Protein AF-A0A7V9IAP9-F1 (afdb_monomer_lite)

Sequence (80 aa):
MPEQRTEGTKIDLERLEKHARSLYLHRFVEAIQQARGEHGRYLTLRAGDELAIRAAADGSDEWLERILVLDEGPSTERTG

Radius of gyration: 15.37 Å; chains: 1; bounding box: 42×38×32 Å

pLDDT: mean 81.58, std 17.95, range [39.59, 96.69]

Structure (mmCIF, N/CA/C/O backbone):
data_AF-A0A7V9IAP9-F1
#
_entry.id   AF-A0A7V9IAP9-F1
#
loop_
_atom_site.group_PDB
_atom_site.id
_atom_site.type_symbol
_atom_site.label_atom_id
_atom_site.label_alt_id
_atom_site.label_comp_id
_atom_site.label_asym_id
_atom_site.label_entity_id
_atom_site.label_seq_id
_atom_site.pdbx_PDB_ins_code
_atom_site.Cartn_x
_atom_site.Cartn_y
_atom_site.Cartn_z
_atom_site.occupancy
_atom_site.B_iso_or_equiv
_atom_site.auth_seq_id
_atom_site.auth_comp_id
_atom_site.auth_asym_id
_atom_site.auth_atom_id
_atom_site.pdbx_PDB_model_num
ATOM 1 N N . MET A 1 1 ? 6.668 25.062 -19.433 1.00 39.59 1 MET A N 1
ATOM 2 C CA . MET A 1 1 ? 6.454 23.602 -19.392 1.00 39.59 1 MET A CA 1
ATOM 3 C C . MET A 1 1 ? 5.544 23.341 -18.210 1.00 39.59 1 MET A C 1
ATOM 5 O O . MET A 1 1 ? 5.919 23.786 -17.133 1.00 39.59 1 MET A O 1
ATOM 9 N N . PRO A 1 2 ? 4.337 22.780 -18.377 1.00 40.31 2 PRO A N 1
ATOM 10 C CA . PRO A 1 2 ? 3.504 22.480 -17.222 1.00 40.31 2 PRO A CA 1
ATOM 11 C C . PRO A 1 2 ? 4.229 21.410 -16.404 1.00 40.31 2 PRO A C 1
ATOM 13 O O . PRO A 1 2 ? 4.526 20.335 -16.920 1.00 40.31 2 PRO A O 1
ATOM 16 N N . GLU A 1 3 ? 4.579 21.742 -15.163 1.00 44.16 3 GLU A N 1
ATOM 17 C CA . GLU A 1 3 ? 5.027 20.770 -14.173 1.00 44.16 3 GLU A CA 1
ATOM 18 C C . GLU A 1 3 ? 3.880 19.776 -14.014 1.00 44.16 3 GLU A C 1
ATOM 20 O O . GLU A 1 3 ? 2.853 20.086 -13.407 1.00 44.16 3 GLU A O 1
ATOM 25 N N . GLN A 1 4 ? 4.006 18.609 -14.650 1.00 45.72 4 GLN A N 1
ATOM 26 C CA . GLN A 1 4 ? 3.161 17.471 -14.340 1.00 45.72 4 GLN A CA 1
ATOM 27 C C . GLN A 1 4 ? 3.376 17.223 -12.852 1.00 45.72 4 GLN A C 1
ATOM 29 O O . GLN A 1 4 ? 4.408 16.693 -12.448 1.00 45.72 4 GLN A O 1
ATOM 34 N N . ARG A 1 5 ? 2.436 17.692 -12.027 1.00 47.50 5 ARG A N 1
ATOM 35 C CA . ARG A 1 5 ? 2.284 17.212 -10.663 1.00 47.50 5 ARG A CA 1
ATOM 36 C C . ARG A 1 5 ? 2.094 15.717 -10.823 1.00 47.50 5 ARG A C 1
ATOM 38 O O . ARG A 1 5 ? 1.009 15.276 -11.184 1.00 47.50 5 ARG A O 1
ATOM 45 N N . THR A 1 6 ? 3.168 14.957 -10.665 1.00 50.59 6 THR A N 1
ATOM 46 C CA . THR A 1 6 ? 3.086 13.514 -10.526 1.00 50.59 6 THR A CA 1
ATOM 47 C C . THR A 1 6 ? 2.396 13.312 -9.188 1.00 50.59 6 THR A C 1
ATOM 49 O O . THR A 1 6 ? 3.041 13.260 -8.141 1.00 50.59 6 THR A O 1
ATOM 52 N N . GLU A 1 7 ? 1.064 13.364 -9.195 1.00 64.69 7 GLU A N 1
ATOM 53 C CA . GLU A 1 7 ? 0.266 12.885 -8.082 1.00 64.69 7 GLU A CA 1
ATOM 54 C C . GLU A 1 7 ? 0.710 11.445 -7.883 1.00 64.69 7 GLU A C 1
ATOM 56 O O . GLU A 1 7 ? 0.564 10.603 -8.766 1.00 64.69 7 GLU A O 1
ATOM 61 N N . GLY A 1 8 ? 1.435 11.223 -6.789 1.00 70.69 8 GLY A N 1
ATOM 62 C CA . GLY A 1 8 ? 2.014 9.927 -6.504 1.00 70.69 8 GLY A CA 1
ATOM 63 C C . GLY A 1 8 ? 0.925 8.862 -6.451 1.00 70.69 8 GLY A C 1
ATOM 64 O O . GLY A 1 8 ? -0.220 9.134 -6.079 1.00 70.69 8 GLY A O 1
ATOM 65 N N . THR A 1 9 ? 1.285 7.642 -6.814 1.00 86.19 9 THR A N 1
ATOM 66 C CA . THR A 1 9 ? 0.331 6.544 -6.873 1.00 86.19 9 THR A CA 1
ATOM 67 C C . THR A 1 9 ? -0.132 6.175 -5.465 1.00 86.19 9 THR A C 1
ATOM 69 O O . THR A 1 9 ? 0.680 5.949 -4.566 1.00 86.19 9 THR A O 1
ATOM 72 N N . LYS A 1 10 ? -1.447 6.122 -5.246 1.00 90.88 10 LYS A N 1
ATOM 73 C CA . LYS A 1 10 ? -2.016 5.758 -3.944 1.00 90.88 10 LYS A CA 1
ATOM 74 C C . LYS A 1 10 ? -2.112 4.245 -3.791 1.00 90.88 10 LYS A C 1
ATOM 76 O O . LYS A 1 10 ? -2.607 3.556 -4.680 1.00 90.88 10 LYS A O 1
ATOM 81 N N . ILE A 1 11 ? -1.722 3.749 -2.623 1.00 91.69 11 ILE A N 1
ATOM 82 C CA . ILE A 1 11 ? -1.882 2.349 -2.224 1.00 91.69 11 ILE A CA 1
ATOM 83 C C . ILE A 1 11 ? -2.848 2.215 -1.044 1.00 91.69 11 ILE A C 1
ATOM 85 O O . ILE A 1 11 ? -2.877 3.060 -0.147 1.00 91.69 11 ILE A O 1
ATOM 89 N N . ASP A 1 12 ? -3.635 1.139 -1.036 1.00 94.69 12 ASP A N 1
ATOM 90 C C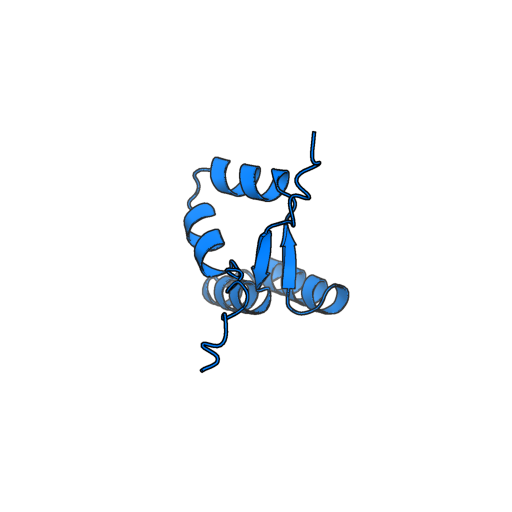A . ASP A 1 12 ? -4.545 0.771 0.052 1.00 94.69 12 ASP A CA 1
ATOM 91 C C . ASP A 1 12 ? -3.808 -0.086 1.093 1.00 94.69 12 ASP A C 1
ATOM 93 O O . ASP A 1 12 ? -3.585 -1.289 0.904 1.00 94.69 12 ASP A O 1
ATOM 97 N N . LEU A 1 13 ? -3.450 0.531 2.223 1.00 95.00 13 LEU A N 1
ATOM 98 C CA . LEU A 1 13 ? -2.731 -0.140 3.305 1.00 95.00 13 LEU A CA 1
ATOM 99 C C . LEU A 1 13 ? -3.566 -1.244 3.966 1.00 95.00 13 LEU A C 1
ATOM 101 O O . LEU A 1 13 ? -3.003 -2.170 4.543 1.00 95.00 13 LEU A O 1
ATOM 105 N N . GLU A 1 14 ? -4.899 -1.198 3.876 1.00 95.19 14 GLU A N 1
ATOM 106 C CA . GLU A 1 14 ? -5.748 -2.276 4.390 1.00 95.19 14 GLU A CA 1
ATOM 107 C C . GLU A 1 14 ? -5.626 -3.540 3.525 1.00 95.19 14 GLU A C 1
ATOM 109 O O . GLU A 1 14 ? -5.552 -4.655 4.051 1.00 95.19 14 GLU A O 1
ATOM 114 N N . ARG A 1 15 ? -5.571 -3.383 2.195 1.00 94.69 15 ARG A N 1
ATOM 115 C CA . ARG A 1 15 ? -5.331 -4.507 1.271 1.00 94.69 15 ARG A CA 1
ATOM 116 C C . ARG A 1 15 ? -3.928 -5.072 1.459 1.00 94.69 15 ARG A C 1
ATOM 118 O O . ARG A 1 15 ? -3.775 -6.293 1.523 1.00 94.69 15 ARG A O 1
ATOM 125 N N . LEU A 1 16 ? -2.938 -4.193 1.618 1.00 94.00 16 LEU A N 1
ATOM 126 C CA . LEU A 1 16 ? -1.561 -4.585 1.901 1.00 94.00 16 LEU A CA 1
ATOM 127 C C . LEU A 1 16 ? -1.453 -5.366 3.222 1.00 94.00 16 LEU A C 1
ATOM 129 O O . LEU A 1 16 ? -0.828 -6.424 3.256 1.00 94.00 16 LEU A O 1
ATOM 133 N N . GLU A 1 17 ? -2.129 -4.918 4.286 1.00 95.31 17 GLU A N 1
ATOM 134 C CA . GLU A 1 17 ? -2.162 -5.622 5.575 1.00 95.31 17 GLU A CA 1
ATOM 135 C C . GLU A 1 17 ? -2.777 -7.023 5.449 1.00 95.31 17 GLU A C 1
ATOM 137 O O . GLU A 1 17 ? -2.205 -7.997 5.942 1.00 95.31 17 GLU A O 1
ATOM 142 N N . LYS A 1 18 ? -3.927 -7.152 4.770 1.00 94.75 18 LYS A N 1
ATOM 143 C CA . LYS A 1 18 ? -4.586 -8.453 4.550 1.00 94.75 18 LYS A CA 1
ATOM 144 C C . LYS A 1 18 ? -3.665 -9.428 3.826 1.00 94.75 18 LYS A C 1
ATOM 146 O O . LYS A 1 18 ? -3.582 -10.596 4.209 1.00 94.75 18 LYS A O 1
ATOM 151 N N . HIS A 1 19 ? -2.950 -8.944 2.816 1.00 91.12 19 HIS A N 1
ATOM 152 C CA . HIS A 1 19 ? -2.012 -9.775 2.085 1.00 91.12 19 HIS A CA 1
ATOM 153 C C . HIS A 1 19 ? -0.804 -10.173 2.947 1.00 91.12 19 HIS A C 1
ATOM 155 O O . HIS A 1 19 ? -0.502 -11.361 3.062 1.00 91.12 19 HIS A O 1
ATOM 161 N N . ALA A 1 20 ? -0.186 -9.226 3.653 1.00 92.88 20 ALA A N 1
ATOM 162 C CA . ALA A 1 20 ? 0.921 -9.507 4.567 1.00 92.88 20 ALA A CA 1
ATOM 163 C C . ALA A 1 20 ? 0.546 -10.534 5.654 1.00 92.88 20 ALA A C 1
ATOM 165 O O . ALA A 1 20 ? 1.342 -11.417 5.982 1.00 92.88 20 ALA A O 1
ATOM 166 N N . ARG A 1 21 ? -0.693 -10.477 6.165 1.00 94.62 21 ARG A N 1
ATOM 167 C CA . ARG A 1 21 ? -1.241 -11.483 7.090 1.00 94.62 21 ARG A CA 1
ATOM 168 C C . ARG A 1 21 ? -1.341 -12.868 6.456 1.00 94.62 21 ARG A C 1
ATOM 170 O O . ARG A 1 21 ? -0.995 -13.840 7.118 1.00 94.62 21 ARG A O 1
ATOM 177 N N . SER A 1 22 ? -1.777 -12.963 5.197 1.00 93.12 22 SER A N 1
ATOM 178 C CA . SER A 1 22 ? -1.870 -14.246 4.478 1.00 93.12 22 SER A CA 1
ATOM 179 C C . SER A 1 22 ? -0.512 -14.926 4.270 1.00 93.12 22 SER A C 1
ATOM 181 O O . SER A 1 22 ? -0.445 -16.147 4.181 1.00 93.12 22 SER A O 1
ATOM 183 N N . LEU A 1 23 ? 0.566 -14.137 4.253 1.00 90.81 23 LEU A N 1
ATOM 184 C CA . LEU A 1 23 ? 1.947 -14.605 4.142 1.00 90.81 23 LEU A CA 1
ATOM 185 C C . LEU A 1 23 ? 2.638 -14.802 5.504 1.00 90.81 23 LEU A C 1
ATOM 187 O O . LEU A 1 23 ? 3.831 -15.090 5.544 1.00 90.81 23 LEU A O 1
ATOM 191 N N . TYR A 1 24 ? 1.922 -14.629 6.621 1.00 92.12 24 TYR A N 1
ATOM 192 C CA . TYR A 1 24 ? 2.471 -14.708 7.982 1.00 92.12 24 TYR A CA 1
ATOM 193 C C . TYR A 1 24 ? 3.643 -13.733 8.252 1.00 92.12 24 TYR A C 1
ATOM 195 O O . TYR A 1 24 ? 4.501 -13.979 9.101 1.00 92.12 24 TYR A O 1
ATOM 203 N N . LEU A 1 25 ? 3.674 -12.577 7.574 1.00 91.88 25 LEU A N 1
ATOM 204 C CA . LEU A 1 25 ? 4.726 -11.560 7.717 1.00 91.88 25 LEU A CA 1
ATOM 205 C C . LEU A 1 25 ? 4.476 -10.645 8.929 1.00 91.88 25 LEU A C 1
ATOM 207 O O . LEU A 1 25 ? 4.198 -9.456 8.785 1.00 91.88 25 LEU A O 1
ATOM 211 N N . HIS A 1 26 ? 4.567 -11.187 10.144 1.00 92.69 26 HIS A N 1
ATOM 212 C CA . HIS A 1 26 ? 4.151 -10.499 11.378 1.00 92.69 26 HIS A CA 1
ATOM 213 C C . HIS A 1 26 ? 4.783 -9.113 11.589 1.00 92.69 26 HIS A C 1
ATOM 215 O O . HIS A 1 26 ? 4.069 -8.156 11.874 1.00 92.69 26 HIS A O 1
ATOM 221 N N . ARG A 1 27 ? 6.100 -8.974 11.383 1.00 95.06 27 ARG A N 1
ATOM 222 C CA . ARG A 1 27 ? 6.794 -7.678 11.519 1.00 95.06 27 ARG A CA 1
ATOM 223 C C . ARG A 1 27 ? 6.373 -6.665 10.463 1.00 95.06 27 ARG A C 1
ATOM 225 O O . ARG A 1 27 ? 6.289 -5.475 10.743 1.00 95.06 27 ARG A O 1
ATOM 232 N N . PHE A 1 28 ? 6.076 -7.138 9.258 1.00 93.94 28 PHE A N 1
ATOM 233 C CA . PHE A 1 28 ? 5.599 -6.273 8.190 1.00 93.94 28 PHE A CA 1
ATOM 234 C C . PHE A 1 28 ? 4.164 -5.808 8.457 1.00 93.94 28 PHE A C 1
ATOM 236 O O . PHE A 1 28 ? 3.852 -4.639 8.263 1.00 93.94 28 PHE A O 1
ATOM 243 N N . VAL A 1 29 ? 3.312 -6.686 8.999 1.00 96.00 29 VAL A N 1
ATOM 244 C CA . VAL A 1 29 ? 1.965 -6.321 9.461 1.00 96.00 29 VAL A CA 1
ATOM 245 C C . VAL A 1 29 ? 2.024 -5.233 10.535 1.00 96.00 29 VAL A C 1
ATOM 247 O O . VAL A 1 29 ? 1.286 -4.261 10.426 1.00 96.00 29 VAL A O 1
ATOM 250 N N . GLU A 1 30 ? 2.912 -5.349 11.528 1.00 96.69 30 GLU A N 1
ATOM 251 C CA . GLU A 1 30 ? 3.108 -4.310 12.556 1.00 96.69 30 GLU A CA 1
ATOM 252 C C . GLU A 1 30 ? 3.493 -2.959 11.930 1.00 96.69 30 GLU A C 1
ATOM 254 O O . GLU A 1 30 ? 2.894 -1.935 12.258 1.00 96.69 30 GLU A O 1
ATOM 259 N N . ALA A 1 31 ? 4.424 -2.961 10.971 1.00 95.81 31 ALA A N 1
ATOM 260 C CA . ALA A 1 31 ? 4.831 -1.751 10.259 1.00 95.81 31 ALA A CA 1
ATOM 261 C C . ALA A 1 31 ? 3.674 -1.121 9.459 1.00 95.81 31 ALA A C 1
ATOM 263 O O . ALA A 1 31 ? 3.485 0.094 9.498 1.00 95.81 31 ALA A O 1
ATOM 264 N N . ILE A 1 32 ? 2.856 -1.936 8.781 1.00 94.88 32 ILE A N 1
ATOM 265 C CA . ILE A 1 32 ? 1.674 -1.452 8.051 1.00 94.88 32 ILE A CA 1
ATOM 266 C C . ILE A 1 32 ? 0.645 -0.863 9.021 1.00 94.88 32 ILE A C 1
ATOM 268 O O . ILE A 1 32 ? 0.078 0.191 8.747 1.00 94.88 32 ILE A O 1
ATOM 272 N N . GLN A 1 33 ? 0.404 -1.510 10.163 1.00 96.56 33 GLN A N 1
ATOM 273 C CA . GLN A 1 33 ? -0.526 -1.009 11.175 1.00 96.56 33 GLN A CA 1
ATOM 274 C C . GLN A 1 33 ? -0.069 0.326 11.762 1.00 96.56 33 GLN A C 1
ATOM 276 O O . GLN A 1 33 ? -0.892 1.226 11.929 1.00 96.56 33 GLN A O 1
ATOM 281 N N . GLN A 1 34 ? 1.231 0.472 12.026 1.00 96.38 34 GLN A N 1
ATOM 282 C CA . GLN A 1 34 ? 1.802 1.739 12.466 1.00 96.38 34 GLN A CA 1
ATOM 283 C C . GLN A 1 34 ? 1.623 2.823 11.394 1.00 96.38 34 GLN A C 1
ATOM 285 O O . GLN A 1 34 ? 1.056 3.875 11.685 1.00 96.38 34 GLN A O 1
ATOM 290 N N . ALA A 1 35 ? 1.995 2.538 10.142 1.00 93.00 35 ALA A N 1
ATOM 291 C CA . ALA A 1 35 ? 1.812 3.470 9.030 1.00 93.00 35 ALA A CA 1
ATOM 292 C C . ALA A 1 35 ? 0.337 3.871 8.847 1.00 93.00 35 ALA A C 1
ATOM 294 O O . ALA A 1 35 ? 0.042 5.032 8.573 1.0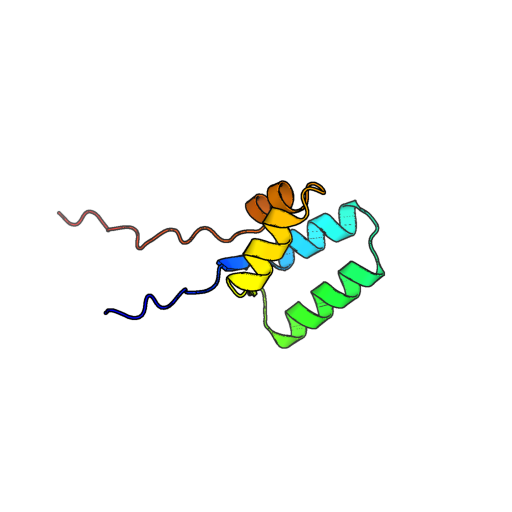0 93.00 35 ALA A O 1
ATOM 295 N N . ARG A 1 36 ? -0.608 2.944 9.061 1.00 94.56 36 ARG A N 1
ATOM 296 C CA . ARG A 1 36 ? -2.050 3.238 9.048 1.00 94.56 36 ARG A CA 1
ATOM 297 C C . ARG A 1 36 ? -2.482 4.147 10.193 1.00 94.56 36 ARG A C 1
ATOM 299 O O . ARG A 1 36 ? -3.351 4.992 9.992 1.00 94.56 36 ARG A O 1
ATOM 306 N N . GLY A 1 37 ? -1.905 3.970 11.379 1.00 94.50 37 GLY A N 1
ATOM 307 C CA . GLY A 1 37 ? -2.137 4.852 12.522 1.00 94.50 37 GLY A CA 1
ATOM 308 C C . GLY A 1 37 ? -1.649 6.282 12.273 1.00 94.50 37 GLY A C 1
ATOM 309 O O . GLY A 1 37 ? -2.292 7.227 12.720 1.00 94.50 37 GLY A O 1
ATOM 310 N N . GLU A 1 38 ? -0.555 6.437 11.525 1.00 94.56 38 GLU A N 1
ATOM 311 C CA . GLU A 1 38 ? 0.075 7.733 11.240 1.00 94.56 38 GLU A CA 1
ATOM 312 C C . GLU A 1 38 ? -0.521 8.446 10.013 1.00 94.56 38 GLU A C 1
ATOM 314 O O . GLU A 1 38 ? -0.707 9.663 10.029 1.00 94.56 38 GLU A O 1
ATOM 319 N N . HIS A 1 39 ? -0.842 7.705 8.949 1.00 90.25 39 HIS A N 1
ATOM 320 C CA . HIS A 1 39 ? -1.210 8.264 7.640 1.00 90.25 39 HIS A CA 1
ATOM 321 C C . HIS A 1 39 ? -2.646 7.945 7.201 1.00 90.25 39 HIS A C 1
ATOM 323 O O . HIS A 1 39 ? -3.121 8.467 6.192 1.00 90.25 39 HIS A O 1
ATOM 329 N N . GLY A 1 40 ? -3.368 7.114 7.954 1.00 92.69 40 GLY A N 1
ATOM 330 C CA . GLY A 1 40 ? -4.696 6.636 7.586 1.00 92.69 40 GLY A CA 1
ATOM 331 C C . GLY A 1 40 ? -4.651 5.447 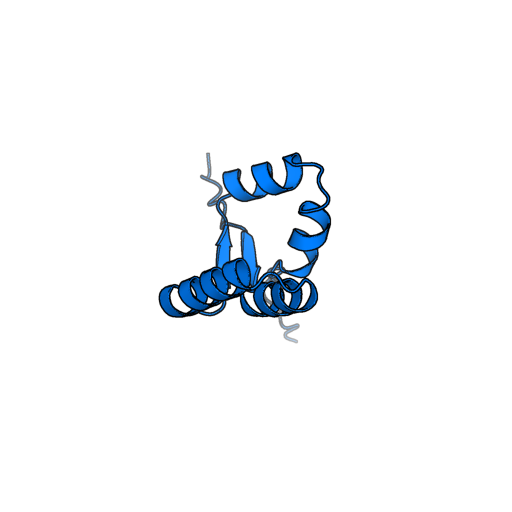6.623 1.00 92.69 40 GLY A C 1
ATOM 332 O O . GLY A 1 40 ? -3.685 4.696 6.557 1.00 92.69 40 GLY A O 1
ATOM 333 N N . ARG A 1 41 ? -5.741 5.207 5.889 1.00 93.56 41 ARG A N 1
ATOM 334 C CA . ARG A 1 41 ? -5.876 3.998 5.054 1.00 93.56 41 ARG A CA 1
ATOM 335 C C . ARG A 1 41 ? -5.016 4.016 3.788 1.00 93.56 41 ARG A C 1
ATOM 337 O O . ARG A 1 41 ? -4.643 2.950 3.304 1.00 93.56 41 ARG A O 1
ATOM 344 N N . TYR A 1 42 ? -4.738 5.195 3.249 1.00 93.31 42 TYR A N 1
ATOM 345 C CA . TYR A 1 42 ? -4.084 5.344 1.957 1.00 93.31 42 TYR A CA 1
ATOM 346 C C . TYR A 1 42 ? -2.716 5.982 2.125 1.00 93.31 42 TYR A C 1
ATOM 348 O O . TYR A 1 42 ? -2.576 6.952 2.867 1.00 93.31 42 TYR A O 1
ATOM 356 N N . LEU A 1 43 ? -1.730 5.459 1.402 1.00 91.31 43 LEU A N 1
ATOM 357 C CA . LEU A 1 43 ? -0.393 6.037 1.336 1.00 91.31 43 LEU A CA 1
ATOM 358 C C . LEU A 1 43 ? -0.082 6.426 -0.106 1.00 91.31 43 LEU A C 1
ATOM 360 O O . LEU A 1 43 ? -0.355 5.662 -1.026 1.00 91.31 43 LEU A O 1
ATOM 364 N N . THR A 1 44 ? 0.492 7.607 -0.300 1.00 90.19 44 THR A N 1
ATOM 365 C CA . THR A 1 44 ? 0.944 8.074 -1.612 1.00 90.19 44 THR A CA 1
ATOM 366 C C . THR A 1 44 ? 2.402 7.670 -1.814 1.00 90.19 44 THR A C 1
ATOM 368 O O . THR A 1 44 ? 3.280 8.159 -1.102 1.00 90.19 44 THR A O 1
ATOM 371 N N . LEU A 1 45 ? 2.667 6.800 -2.787 1.00 87.31 45 LEU A N 1
ATOM 372 C CA . LEU A 1 45 ? 4.016 6.450 -3.219 1.00 87.31 45 LEU A CA 1
ATOM 373 C C . LEU A 1 45 ? 4.597 7.555 -4.095 1.00 87.31 45 LEU A C 1
ATOM 375 O O . LEU A 1 45 ? 3.914 8.115 -4.952 1.00 87.31 45 LEU A O 1
ATOM 379 N N . ARG A 1 46 ? 5.883 7.859 -3.916 1.00 89.50 46 ARG A N 1
ATOM 380 C CA . ARG A 1 46 ? 6.590 8.738 -4.852 1.00 89.50 46 ARG A CA 1
ATOM 381 C C . ARG A 1 46 ? 6.857 7.963 -6.140 1.00 89.50 46 ARG A C 1
ATOM 383 O O . ARG A 1 46 ? 7.111 6.764 -6.099 1.00 89.50 46 ARG A O 1
ATOM 390 N N . ALA A 1 47 ? 6.901 8.663 -7.272 1.00 85.25 47 ALA A N 1
ATOM 391 C CA . ALA A 1 47 ? 7.161 8.039 -8.574 1.00 85.25 47 ALA A CA 1
ATOM 392 C C . ALA A 1 47 ? 8.477 7.230 -8.609 1.00 85.25 47 ALA A C 1
ATOM 394 O O . ALA A 1 47 ? 8.553 6.201 -9.271 1.00 85.25 47 ALA A O 1
ATOM 395 N N . GLY A 1 48 ? 9.504 7.667 -7.868 1.00 88.56 48 GLY A N 1
ATOM 396 C CA . GLY A 1 48 ? 10.762 6.926 -7.740 1.00 88.56 48 GLY A CA 1
ATOM 397 C C 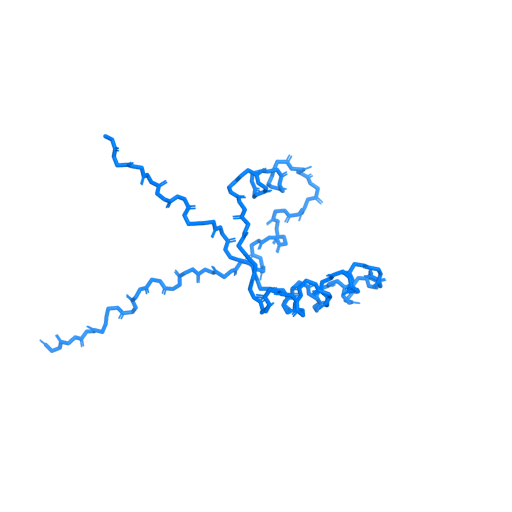. GLY A 1 48 ? 10.626 5.611 -6.965 1.00 88.56 48 GLY A C 1
ATOM 398 O O . GLY A 1 48 ? 11.242 4.623 -7.354 1.00 88.56 48 GLY A O 1
ATOM 399 N N . ASP A 1 49 ? 9.795 5.581 -5.920 1.00 88.44 49 ASP A N 1
ATOM 400 C CA . ASP A 1 49 ? 9.546 4.372 -5.125 1.00 88.44 49 ASP A CA 1
ATOM 401 C C . ASP A 1 49 ? 8.734 3.360 -5.940 1.00 88.44 49 ASP A C 1
ATOM 403 O O . ASP A 1 49 ? 9.056 2.176 -5.967 1.00 88.44 49 ASP A O 1
ATOM 407 N N . GLU A 1 50 ? 7.727 3.839 -6.676 1.00 89.06 50 GLU A N 1
ATOM 408 C CA . GLU A 1 50 ? 6.980 3.010 -7.620 1.00 89.06 50 GLU A CA 1
ATOM 409 C C . GLU A 1 50 ? 7.902 2.403 -8.684 1.00 89.06 50 GLU A C 1
ATOM 411 O O . GLU A 1 50 ? 7.855 1.198 -8.937 1.00 89.06 50 GLU A O 1
ATOM 416 N N . LEU A 1 51 ? 8.764 3.224 -9.290 1.00 89.00 51 LEU A N 1
ATOM 417 C CA . LEU A 1 51 ? 9.710 2.754 -10.295 1.00 89.00 51 LEU A CA 1
ATOM 418 C C . LEU A 1 51 ? 10.659 1.700 -9.717 1.00 89.00 51 LEU A C 1
ATOM 420 O O . LEU A 1 51 ? 10.918 0.697 -10.377 1.00 89.00 51 LEU A O 1
ATOM 424 N N . ALA A 1 52 ? 11.151 1.901 -8.493 1.00 90.00 52 ALA A N 1
ATOM 425 C CA . ALA A 1 52 ? 12.015 0.941 -7.817 1.00 90.00 52 ALA A CA 1
ATOM 426 C C . ALA A 1 52 ? 11.302 -0.399 -7.570 1.00 90.00 52 ALA A C 1
ATOM 428 O O . ALA A 1 52 ? 11.889 -1.446 -7.834 1.00 90.00 52 ALA A O 1
ATOM 429 N N . ILE A 1 53 ? 10.035 -0.372 -7.139 1.00 88.12 53 ILE A N 1
ATOM 430 C CA . ILE A 1 53 ? 9.214 -1.580 -6.951 1.00 88.12 53 ILE A CA 1
ATOM 431 C C . ILE A 1 53 ? 9.038 -2.321 -8.280 1.00 88.12 53 ILE A C 1
ATOM 433 O O . ILE A 1 53 ? 9.268 -3.525 -8.349 1.00 88.12 53 ILE A O 1
ATOM 437 N N . ARG A 1 54 ? 8.686 -1.607 -9.356 1.00 89.19 54 ARG A N 1
ATOM 438 C CA . ARG A 1 54 ? 8.504 -2.212 -10.686 1.00 89.19 54 ARG A CA 1
ATOM 439 C C . ARG A 1 54 ? 9.809 -2.764 -11.264 1.00 89.19 54 ARG A C 1
ATOM 441 O O . ARG A 1 54 ? 9.798 -3.778 -11.952 1.00 89.19 54 ARG A O 1
ATOM 448 N N . ALA A 1 55 ? 10.936 -2.114 -10.983 1.00 91.00 55 ALA A N 1
ATOM 449 C CA . ALA A 1 55 ? 12.249 -2.532 -11.463 1.00 91.00 55 ALA A CA 1
ATOM 450 C C . ALA A 1 55 ? 12.857 -3.707 -10.674 1.00 91.00 55 ALA A C 1
ATOM 452 O O . ALA A 1 55 ? 13.823 -4.301 -11.150 1.00 91.00 55 ALA A O 1
ATOM 453 N N . ALA A 1 56 ? 12.320 -4.050 -9.497 1.00 90.56 56 ALA A N 1
ATOM 454 C CA . ALA A 1 56 ? 12.858 -5.112 -8.644 1.00 90.56 56 ALA A CA 1
ATOM 455 C C . ALA A 1 56 ? 12.785 -6.510 -9.289 1.00 90.56 56 ALA A C 1
ATOM 457 O O . ALA A 1 56 ? 13.604 -7.367 -8.962 1.00 90.56 56 ALA A O 1
ATOM 458 N N . ALA A 1 57 ? 11.848 -6.723 -10.225 1.00 83.19 57 ALA A N 1
ATOM 459 C CA . ALA A 1 57 ? 11.654 -7.976 -10.967 1.00 83.19 57 ALA A CA 1
ATOM 460 C C . ALA A 1 57 ? 11.547 -9.231 -10.070 1.00 83.19 57 ALA A C 1
ATOM 462 O O . ALA A 1 57 ? 11.925 -10.333 -10.466 1.00 83.19 57 ALA A O 1
ATOM 463 N N . ASP A 1 58 ? 11.016 -9.058 -8.860 1.00 87.44 58 ASP A N 1
ATOM 464 C CA . ASP A 1 58 ? 10.830 -10.092 -7.838 1.00 87.44 58 ASP A CA 1
ATOM 465 C C . ASP A 1 58 ? 9.348 -10.474 -7.638 1.00 87.44 58 ASP A C 1
ATOM 467 O O . ASP A 1 58 ? 9.010 -11.213 -6.713 1.00 87.44 58 ASP A O 1
ATOM 471 N N . GLY A 1 59 ? 8.465 -9.979 -8.514 1.00 85.38 59 GLY A N 1
ATOM 472 C CA . GLY A 1 59 ? 7.011 -10.150 -8.445 1.00 85.38 59 GLY A CA 1
ATOM 473 C C . GLY A 1 59 ? 6.289 -9.093 -7.601 1.00 85.38 59 GLY A C 1
ATOM 474 O O . GLY A 1 59 ? 5.069 -9.165 -7.441 1.00 85.38 59 GLY A O 1
ATOM 475 N N . SER A 1 60 ? 7.002 -8.102 -7.051 1.00 86.12 60 SER A N 1
ATOM 476 C CA . SER A 1 60 ? 6.385 -7.000 -6.298 1.00 86.12 60 SER A CA 1
ATOM 477 C C . SER A 1 60 ? 5.496 -6.096 -7.161 1.00 86.12 60 SER A C 1
ATOM 479 O O . SER A 1 60 ? 4.576 -5.465 -6.642 1.00 86.12 60 SER A O 1
ATOM 481 N N . ASP A 1 61 ? 5.728 -6.046 -8.472 1.00 88.56 61 ASP A N 1
ATOM 482 C CA . ASP A 1 61 ? 4.927 -5.302 -9.444 1.00 88.56 61 ASP A CA 1
ATOM 483 C C . ASP A 1 61 ? 3.507 -5.872 -9.586 1.00 88.56 61 ASP A C 1
ATOM 485 O O . ASP A 1 61 ? 2.538 -5.114 -9.568 1.00 88.56 61 ASP A O 1
ATOM 489 N N . GLU A 1 62 ? 3.357 -7.198 -9.618 1.00 87.62 62 GLU A N 1
ATOM 490 C CA . GLU A 1 62 ? 2.040 -7.847 -9.649 1.00 87.62 62 GLU A CA 1
ATOM 491 C C . GLU A 1 62 ? 1.215 -7.533 -8.393 1.00 87.62 62 GLU A C 1
ATOM 493 O O . GLU A 1 62 ? -0.011 -7.373 -8.442 1.00 87.62 62 GLU A O 1
ATOM 498 N N . TRP A 1 63 ? 1.884 -7.449 -7.241 1.00 85.25 63 TRP A N 1
ATOM 499 C CA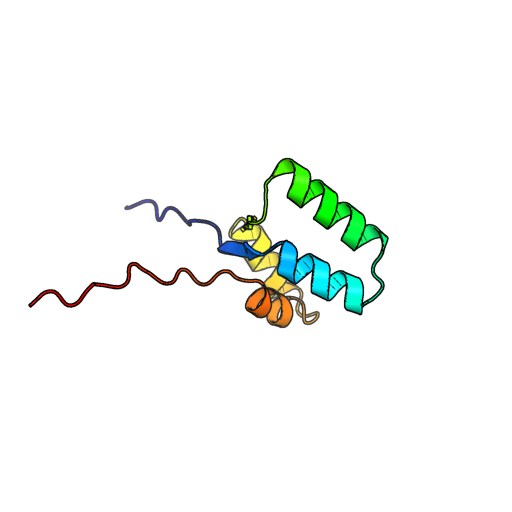 . TRP A 1 63 ? 1.239 -7.121 -5.973 1.00 85.25 63 TRP A CA 1
ATOM 500 C C . TRP A 1 6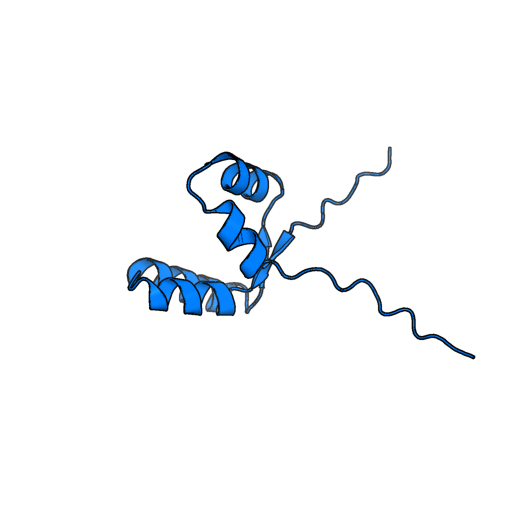3 ? 0.907 -5.648 -5.848 1.00 85.25 63 TRP A C 1
ATOM 502 O O . TRP A 1 63 ? -0.150 -5.320 -5.302 1.00 85.25 63 TRP A O 1
ATOM 512 N N . LEU A 1 64 ? 1.766 -4.781 -6.381 1.00 86.00 64 LEU A N 1
ATOM 513 C CA . LEU A 1 64 ? 1.517 -3.354 -6.450 1.00 86.00 64 LEU A CA 1
ATOM 514 C C . LEU A 1 64 ? 0.169 -3.094 -7.134 1.00 86.00 64 LEU A C 1
ATOM 516 O O . LEU A 1 64 ? -0.696 -2.480 -6.514 1.00 86.00 64 LEU A O 1
ATOM 520 N N . GLU A 1 65 ? -0.074 -3.667 -8.318 1.00 88.69 65 GLU A N 1
ATOM 521 C CA . GLU A 1 65 ? -1.335 -3.514 -9.072 1.00 88.69 65 GLU A CA 1
ATOM 522 C C . GLU A 1 65 ? -2.591 -3.890 -8.261 1.00 88.69 65 GLU A C 1
ATOM 524 O O . GLU A 1 65 ? -3.650 -3.281 -8.404 1.00 88.69 65 GLU A O 1
ATOM 529 N N . ARG A 1 66 ? -2.494 -4.868 -7.351 1.00 86.75 66 ARG A N 1
ATOM 530 C CA . ARG A 1 66 ? -3.631 -5.319 -6.522 1.00 86.75 66 ARG A CA 1
ATOM 531 C C . ARG A 1 66 ? -3.976 -4.359 -5.384 1.00 86.75 66 ARG A C 1
ATOM 533 O O . ARG A 1 66 ? -5.118 -4.343 -4.906 1.00 86.75 66 ARG A O 1
ATOM 540 N N . ILE A 1 67 ? -2.990 -3.599 -4.915 1.00 88.12 67 ILE A N 1
ATOM 541 C CA . ILE A 1 67 ? -3.149 -2.644 -3.814 1.00 88.12 67 ILE A CA 1
ATOM 542 C C . ILE A 1 67 ? -3.242 -1.198 -4.300 1.00 88.12 67 ILE A C 1
ATOM 544 O O . ILE A 1 67 ? -3.572 -0.334 -3.486 1.00 88.12 67 ILE A O 1
ATOM 548 N N . LEU A 1 68 ? -2.990 -0.932 -5.587 1.00 89.31 68 LEU A N 1
ATOM 549 C CA . LEU A 1 68 ? -3.208 0.382 -6.174 1.00 89.31 68 LEU A CA 1
ATOM 550 C C . LEU A 1 68 ? -4.674 0.788 -6.033 1.00 89.31 68 LEU A C 1
ATOM 552 O O . LEU A 1 68 ? -5.604 0.017 -6.291 1.00 89.31 68 LEU A O 1
ATOM 556 N N . VAL A 1 69 ? -4.871 2.037 -5.635 1.00 84.31 69 VAL A N 1
ATOM 557 C CA . VAL A 1 69 ? -6.150 2.714 -5.791 1.00 84.31 69 VAL A CA 1
ATOM 558 C C . VAL A 1 69 ? -6.112 3.338 -7.174 1.00 84.31 69 VAL A C 1
ATOM 560 O O . VAL A 1 69 ? -5.468 4.365 -7.373 1.00 84.31 69 VAL A O 1
ATOM 563 N N . LEU A 1 70 ? -6.755 2.682 -8.140 1.00 73.94 70 LEU A N 1
ATOM 564 C CA . LEU A 1 70 ? -7.011 3.306 -9.430 1.00 73.94 70 LEU A CA 1
ATOM 565 C C . LEU A 1 70 ? -7.876 4.535 -9.158 1.00 73.94 70 LEU A C 1
ATOM 567 O O . LEU A 1 70 ? -8.929 4.413 -8.530 1.00 73.94 70 LEU A O 1
ATOM 571 N N . ASP A 1 71 ? -7.405 5.707 -9.578 1.00 60.69 71 ASP A N 1
ATOM 572 C CA . ASP A 1 71 ? -8.247 6.894 -9.615 1.00 60.69 71 ASP A CA 1
ATOM 573 C C . ASP A 1 71 ? -9.373 6.577 -10.603 1.00 60.69 71 ASP A C 1
ATOM 575 O O . ASP A 1 71 ? -9.192 6.602 -11.824 1.00 60.69 71 ASP A O 1
ATOM 579 N N . GLU A 1 72 ? -10.537 6.190 -10.084 1.00 48.38 72 GLU A N 1
ATOM 580 C CA . GLU A 1 72 ? -11.773 6.308 -10.837 1.00 48.38 72 GLU A CA 1
ATOM 581 C C . GLU A 1 72 ? -11.958 7.810 -11.034 1.00 48.38 72 GLU A C 1
ATOM 583 O O . GLU A 1 72 ? -12.504 8.508 -10.179 1.00 48.38 72 GLU A O 1
ATOM 588 N N . GLY A 1 73 ? -11.398 8.323 -12.137 1.00 46.81 73 GLY A N 1
ATOM 589 C CA . GLY A 1 73 ? -11.561 9.711 -12.548 1.00 46.81 73 GLY A CA 1
ATOM 590 C C . GLY A 1 73 ? -13.037 10.104 -12.459 1.00 46.81 73 GLY A C 1
ATOM 591 O O . GLY A 1 73 ? -13.900 9.225 -12.558 1.00 46.81 73 GLY A O 1
ATOM 592 N N . PRO A 1 74 ? -13.345 11.398 -12.245 1.00 42.78 74 PRO A N 1
ATOM 593 C CA . PRO A 1 74 ? -14.691 11.845 -11.917 1.00 42.78 74 PRO A CA 1
ATOM 594 C C . PRO A 1 74 ? -15.682 11.193 -12.873 1.00 42.78 74 PRO A C 1
ATOM 596 O O . PRO A 1 74 ? -15.613 11.416 -14.086 1.00 42.78 74 PRO A O 1
ATOM 599 N N . SER A 1 75 ? -16.555 10.347 -12.313 1.00 48.09 75 SER A N 1
ATOM 600 C CA . SER A 1 75 ? -17.710 9.811 -13.017 1.00 48.09 75 SER A CA 1
ATOM 601 C C . SER A 1 75 ? -18.417 11.018 -13.597 1.00 48.09 75 SER A C 1
ATOM 603 O O . SER A 1 75 ? -19.008 11.809 -12.865 1.00 48.09 75 SER A O 1
ATOM 605 N N . THR A 1 76 ? -18.255 11.229 -14.899 1.00 48.31 76 THR A N 1
ATOM 606 C CA . THR A 1 76 ? -18.949 12.295 -15.599 1.00 48.31 76 THR A CA 1
ATOM 607 C C . THR A 1 76 ? -20.394 11.845 -15.590 1.00 48.31 76 THR A C 1
ATOM 609 O O . THR A 1 76 ? -20.805 11.003 -16.390 1.00 48.31 76 THR A O 1
ATOM 612 N N . GLU A 1 77 ? -21.132 12.322 -14.588 1.00 49.66 77 GLU A N 1
ATOM 613 C CA . GLU A 1 77 ? -22.577 12.234 -14.540 1.00 49.66 77 GLU A CA 1
ATOM 614 C C . GLU A 1 77 ? -23.083 12.679 -15.912 1.00 49.66 77 GLU A C 1
ATOM 616 O O . GLU A 1 77 ? -22.871 13.811 -16.353 1.00 49.66 77 GLU A O 1
ATOM 621 N N . ARG A 1 78 ? -23.678 11.727 -16.637 1.00 51.06 78 ARG A N 1
ATOM 622 C CA . ARG A 1 78 ? -24.479 12.009 -17.820 1.00 51.06 78 ARG A CA 1
ATOM 623 C C . ARG A 1 78 ? -25.666 12.836 -17.354 1.00 51.06 78 ARG A C 1
ATOM 625 O O . ARG A 1 78 ? -26.687 12.282 -16.954 1.00 51.06 78 ARG A O 1
ATOM 632 N N . THR A 1 79 ? -25.532 14.149 -17.415 1.00 52.16 79 THR A N 1
ATOM 633 C CA . THR A 1 79 ? -26.671 15.045 -17.283 1.00 52.16 79 THR A CA 1
ATOM 634 C C . THR A 1 79 ? -27.265 15.268 -18.667 1.00 52.16 79 THR A C 1
ATOM 636 O O . THR A 1 79 ? -26.646 15.938 -19.487 1.00 52.16 79 THR A O 1
ATOM 639 N N . GLY A 1 80 ? -28.440 14.662 -18.872 1.00 43.69 80 GLY A N 1
ATOM 640 C CA . GLY A 1 80 ? -29.579 15.199 -19.636 1.00 43.69 80 GLY A CA 1
ATOM 641 C C . GLY A 1 80 ? -29.373 15.534 -21.101 1.00 43.69 80 GLY A C 1
ATOM 642 O O . GLY A 1 80 ? -28.916 16.663 -21.371 1.00 43.69 80 GLY A O 1
#

Secondary structure (DSSP, 8-state):
-------PEEEEHHHHHHHHHHTT-HHHHHHHHHHHHHH-SEEEE-HHHHHHHHHT-SSHHHHHHHHB------------

Foldseek 3Di:
DPPPPPFAWKFFLVLVLVVCVVVVVVVVNVVSVVCCVVPNGIDGDDPVRLVVQVVPPPCSPVVRVVGTDDPPDPPPPPDD